Protein AF-A0A382Z0B1-F1 (afdb_monomer_lite)

Foldseek 3Di:
DVVCVVVVHDDDWCPPVPDDPVVLVVQLVVVPVPQVVQCVPPNPVSCVVSDSVNSVVVSNGD

Organism: NCBI:txid408172

Radius of gyration: 14.38 Å; chains: 1; bounding box: 32×22×32 Å

Sequence (62 aa):
MEMLLFQGIELPKGVCADLSEQQFDRLYAATIVHEKPLVNALGEGYKSVLTRDKVVEIFSRM

Secondary structure (DSSP, 8-state):
-HHHHHTTPPPPS-TTTT--HHHHHHHHHHHHT-HHHHHHHH-TTHHHHS-HHHHHHHHTT-

pLDDT: mean 96.31, std 3.04, range [77.69, 98.44]

Structure (mmCIF, N/CA/C/O backbone):
data_AF-A0A382Z0B1-F1
#
_entry.id   AF-A0A382Z0B1-F1
#
loop_
_atom_site.group_PDB
_atom_site.id
_atom_site.type_symbol
_atom_site.label_atom_id
_atom_site.label_alt_id
_atom_site.label_comp_id
_atom_site.label_asym_id
_atom_site.label_entity_id
_atom_site.label_seq_id
_atom_site.pdbx_PDB_ins_code
_atom_site.Cartn_x
_atom_site.Cartn_y
_atom_site.Cartn_z
_atom_site.occupancy
_atom_site.B_iso_or_equiv
_atom_site.auth_seq_id
_atom_site.auth_comp_id
_atom_site.auth_asym_id
_atom_site.auth_atom_id
_atom_site.pdbx_PDB_model_num
ATOM 1 N N . MET A 1 1 ? 10.289 6.927 -14.576 1.00 77.69 1 MET A N 1
ATOM 2 C CA . MET A 1 1 ? 10.572 5.898 -15.605 1.00 77.69 1 MET A CA 1
ATOM 3 C C . MET A 1 1 ? 11.996 5.962 -16.133 1.00 77.69 1 MET A C 1
ATOM 5 O O . MET A 1 1 ? 12.531 4.911 -16.438 1.00 77.69 1 MET A O 1
ATOM 9 N N . GLU A 1 2 ? 12.623 7.139 -16.191 1.00 92.25 2 GLU A N 1
ATOM 10 C CA . GLU A 1 2 ? 13.996 7.315 -16.694 1.00 92.25 2 GLU A CA 1
ATOM 11 C C . GLU A 1 2 ? 15.017 6.342 -16.078 1.00 92.25 2 GLU A C 1
ATOM 13 O O . GLU A 1 2 ? 15.737 5.673 -16.809 1.00 92.25 2 GLU A O 1
ATOM 18 N N . MET A 1 3 ? 14.989 6.146 -14.753 1.00 96.06 3 MET A N 1
ATOM 19 C CA . MET A 1 3 ? 15.890 5.197 -14.082 1.00 96.06 3 MET A CA 1
ATOM 20 C C . MET A 1 3 ? 15.610 3.723 -14.414 1.00 96.06 3 MET A C 1
ATOM 22 O O . MET A 1 3 ? 16.544 2.934 -14.473 1.00 96.06 3 MET A O 1
ATOM 26 N N . LEU A 1 4 ? 14.351 3.337 -14.656 1.00 96.12 4 LEU A N 1
ATOM 27 C CA . LEU A 1 4 ? 14.007 1.961 -15.051 1.00 96.12 4 LEU A CA 1
ATOM 28 C C . LEU A 1 4 ? 14.500 1.671 -16.467 1.00 96.12 4 LEU A C 1
ATOM 30 O O . LEU A 1 4 ? 15.111 0.636 -16.705 1.00 96.12 4 LEU A O 1
ATOM 34 N N . LEU A 1 5 ? 14.290 2.627 -17.377 1.00 95.94 5 LEU A N 1
ATOM 35 C CA . LEU A 1 5 ? 14.761 2.543 -18.757 1.00 95.94 5 LEU A CA 1
ATOM 36 C C . LEU A 1 5 ? 16.288 2.481 -18.817 1.00 95.94 5 LEU A C 1
ATOM 38 O O . LEU A 1 5 ? 16.830 1.638 -19.523 1.00 95.94 5 LEU A O 1
ATOM 42 N N . PHE A 1 6 ? 16.976 3.320 -18.036 1.00 97.19 6 PHE A N 1
ATOM 43 C CA . PHE A 1 6 ? 18.438 3.311 -17.959 1.00 97.19 6 PHE A CA 1
ATOM 44 C C . PHE A 1 6 ? 18.989 1.955 -17.500 1.00 97.19 6 PHE A C 1
ATOM 46 O O . PHE A 1 6 ? 20.008 1.498 -18.006 1.00 97.19 6 PHE A O 1
ATOM 53 N N . GLN A 1 7 ? 18.296 1.298 -16.567 1.00 97.19 7 GLN A N 1
ATOM 54 C CA . GLN A 1 7 ? 18.684 -0.009 -16.035 1.00 97.19 7 GLN A CA 1
ATOM 55 C C . GLN A 1 7 ? 18.130 -1.190 -16.853 1.00 97.19 7 GLN A C 1
ATOM 57 O O . GLN A 1 7 ? 18.366 -2.339 -16.490 1.00 97.19 7 GLN A O 1
ATOM 62 N N . GLY A 1 8 ? 17.379 -0.937 -17.932 1.00 96.75 8 GLY A N 1
ATOM 63 C CA . GLY A 1 8 ? 16.750 -1.986 -18.741 1.00 96.75 8 GLY A CA 1
ATOM 64 C C . GLY A 1 8 ? 15.716 -2.823 -17.977 1.00 96.75 8 GLY A C 1
ATOM 65 O O . GLY A 1 8 ? 15.556 -4.005 -18.268 1.00 96.75 8 GLY A O 1
ATOM 66 N N . ILE A 1 9 ? 15.043 -2.241 -16.979 1.00 96.50 9 ILE A N 1
ATOM 67 C CA . ILE A 1 9 ? 14.053 -2.932 -16.143 1.00 96.50 9 ILE A CA 1
ATOM 68 C C . ILE A 1 9 ? 12.641 -2.657 -16.660 1.00 96.50 9 ILE A C 1
ATOM 70 O O . ILE A 1 9 ? 12.197 -1.508 -16.716 1.00 96.50 9 ILE A O 1
ATOM 74 N N . GLU A 1 10 ? 11.900 -3.729 -16.933 1.00 94.81 10 GLU A N 1
ATOM 75 C CA . GLU A 1 10 ? 10.471 -3.687 -17.238 1.00 94.81 10 GLU A CA 1
ATOM 76 C C . GLU A 1 10 ? 9.648 -4.106 -16.015 1.00 94.81 10 GLU A C 1
ATOM 78 O O . GLU A 1 10 ? 9.887 -5.154 -15.415 1.00 94.81 10 GLU A O 1
ATOM 83 N N . LEU A 1 11 ? 8.667 -3.282 -15.636 1.00 93.00 11 LEU A N 1
ATOM 84 C CA . LEU A 1 11 ? 7.720 -3.637 -14.581 1.00 93.00 11 LEU A CA 1
ATOM 85 C C . LEU A 1 11 ? 6.533 -4.407 -15.175 1.00 93.00 11 LEU A C 1
ATOM 87 O O . LEU A 1 11 ? 5.964 -3.948 -16.174 1.00 93.00 11 LEU A O 1
ATOM 91 N N . PRO A 1 12 ? 6.118 -5.530 -14.557 1.00 93.00 12 PRO A N 1
ATOM 92 C CA . PRO A 1 12 ? 4.907 -6.227 -14.958 1.00 93.00 12 PRO A CA 1
ATOM 93 C C . PRO A 1 12 ? 3.682 -5.338 -14.723 1.00 93.00 12 PRO A C 1
ATOM 95 O O . PRO A 1 12 ? 3.666 -4.506 -13.815 1.00 93.00 12 PRO A O 1
ATOM 98 N N . LYS A 1 13 ? 2.663 -5.520 -15.562 1.00 92.06 13 LYS A N 1
ATOM 99 C CA . LYS A 1 13 ? 1.393 -4.789 -15.506 1.00 92.06 13 LYS A CA 1
ATOM 100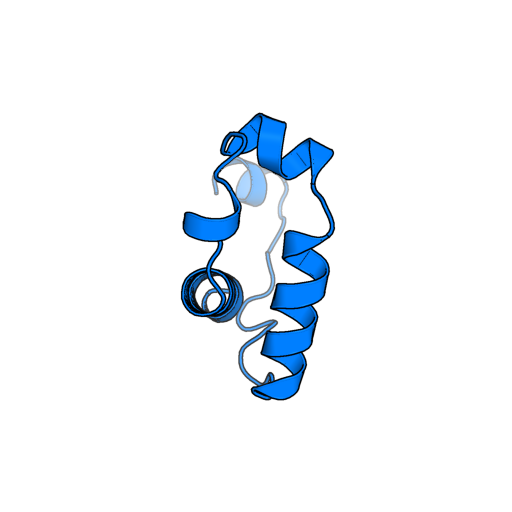 C C . LYS A 1 13 ? 0.240 -5.769 -15.339 1.00 92.06 13 LYS A C 1
ATOM 102 O O . LYS A 1 13 ? 0.313 -6.880 -15.859 1.00 92.06 13 LYS A O 1
ATOM 107 N N . GLY A 1 14 ? -0.828 -5.325 -14.689 1.00 93.06 14 GLY A N 1
ATOM 108 C CA . GLY A 1 14 ? -2.019 -6.127 -14.432 1.00 93.06 14 GLY A CA 1
ATOM 109 C C . GLY A 1 14 ? -1.781 -7.227 -13.401 1.00 93.06 14 GLY A C 1
ATOM 110 O O . GLY A 1 14 ? -2.466 -8.244 -13.436 1.00 93.06 14 GLY A O 1
ATOM 111 N N . VAL A 1 15 ? -0.814 -7.053 -12.495 1.00 95.25 15 VAL A N 1
ATOM 112 C CA . VAL A 1 15 ? -0.467 -8.066 -11.482 1.00 95.25 15 VAL A CA 1
ATOM 113 C C . VAL A 1 15 ? -1.659 -8.364 -10.569 1.00 95.25 15 VAL A C 1
ATOM 115 O O . VAL A 1 15 ? -1.797 -9.480 -10.069 1.00 95.25 15 VAL A O 1
ATOM 118 N N . CYS A 1 16 ? -2.538 -7.381 -10.368 1.00 96.06 16 CYS A N 1
ATOM 119 C CA . CYS A 1 16 ? -3.717 -7.509 -9.519 1.00 96.06 16 CYS A CA 1
ATOM 120 C C . CYS A 1 16 ? -5.045 -7.540 -10.296 1.00 96.06 16 CYS A C 1
ATOM 122 O O . CYS A 1 16 ? -6.101 -7.461 -9.669 1.00 96.06 16 CYS A O 1
ATOM 124 N N . ALA A 1 17 ? -5.016 -7.669 -11.628 1.00 93.00 17 ALA A N 1
ATOM 125 C CA . ALA A 1 17 ? -6.206 -7.540 -12.476 1.00 93.00 17 ALA A CA 1
ATOM 126 C C . ALA A 1 17 ? -7.300 -8.589 -12.189 1.00 93.00 17 ALA A C 1
ATOM 128 O O . ALA A 1 17 ? -8.483 -8.270 -12.275 1.00 93.00 17 ALA A O 1
ATOM 129 N N . ASP A 1 18 ? -6.907 -9.805 -11.796 1.00 94.75 18 ASP A N 1
ATOM 130 C CA . ASP A 1 18 ? -7.818 -10.945 -11.608 1.00 94.75 18 ASP A CA 1
ATOM 131 C C . ASP A 1 18 ? -8.081 -11.286 -10.128 1.00 94.75 18 ASP A C 1
ATOM 133 O O . ASP A 1 18 ? -8.538 -12.384 -9.796 1.00 94.75 18 ASP A O 1
ATOM 137 N N . LEU A 1 19 ? -7.762 -10.375 -9.201 1.00 96.94 19 LEU A N 1
ATOM 138 C CA . LEU A 1 19 ? -8.010 -10.612 -7.779 1.00 96.94 19 LEU A CA 1
ATOM 139 C C . LEU A 1 19 ? -9.506 -10.559 -7.450 1.00 96.94 19 LEU A C 1
ATOM 141 O O . LEU A 1 19 ? -10.231 -9.642 -7.826 1.00 96.94 19 LEU A O 1
ATOM 145 N N . SER A 1 20 ? -9.954 -11.531 -6.661 1.00 97.62 20 SER A N 1
ATOM 146 C CA . SER A 1 20 ? -11.285 -11.529 -6.051 1.00 97.62 20 SER A CA 1
ATOM 147 C C . SER A 1 20 ? -11.411 -10.470 -4.952 1.00 97.62 20 SER A C 1
ATOM 149 O O . SER A 1 20 ? -10.422 -10.073 -4.330 1.00 97.62 20 SER A O 1
ATOM 151 N N . GLU A 1 21 ? -12.645 -10.081 -4.617 1.00 96.25 21 GLU A N 1
ATOM 152 C CA . GLU A 1 21 ? -12.910 -9.159 -3.500 1.00 96.25 21 GLU A CA 1
ATOM 153 C C . GLU A 1 21 ? -12.295 -9.637 -2.178 1.00 96.25 21 GLU A C 1
ATOM 155 O O . GLU A 1 21 ? -11.713 -8.845 -1.441 1.00 96.25 21 GLU A O 1
ATOM 160 N N . GLN A 1 22 ? -12.328 -10.947 -1.909 1.00 98.00 22 GLN A N 1
ATOM 161 C CA . GLN A 1 22 ? -11.717 -11.502 -0.703 1.00 98.00 22 GLN A CA 1
ATOM 162 C C . GLN A 1 22 ? -10.186 -11.359 -0.711 1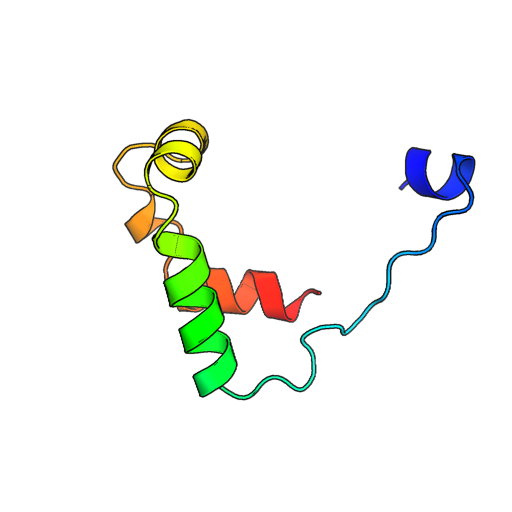.00 98.00 22 GLN A C 1
ATOM 164 O O . GLN A 1 22 ? -9.571 -11.183 0.341 1.00 98.00 22 GLN A O 1
ATOM 169 N N . GLN A 1 23 ? -9.536 -11.445 -1.874 1.00 98.25 23 GLN A N 1
ATOM 170 C CA . GLN A 1 23 ? -8.096 -11.195 -1.970 1.00 98.25 23 GLN A CA 1
ATOM 171 C C . GLN A 1 23 ? -7.778 -9.714 -1.751 1.00 98.25 23 GLN A C 1
ATOM 173 O O . GLN A 1 23 ? -6.809 -9.407 -1.059 1.00 98.25 23 GLN A O 1
ATOM 178 N N . PHE A 1 24 ? -8.624 -8.806 -2.237 1.00 98.12 24 PHE A N 1
ATOM 179 C CA . PHE A 1 24 ? -8.523 -7.383 -1.918 1.00 98.12 24 PHE A CA 1
ATOM 180 C C . PHE A 1 24 ? -8.712 -7.089 -0.423 1.00 98.12 24 PHE A C 1
ATOM 182 O O . PHE A 1 24 ? -7.963 -6.288 0.135 1.00 98.12 24 PHE A O 1
ATOM 189 N N . ASP A 1 25 ? -9.623 -7.782 0.264 1.00 98.06 25 ASP A N 1
ATOM 190 C CA . ASP A 1 25 ? -9.772 -7.665 1.723 1.00 98.06 25 ASP A CA 1
ATOM 191 C C . ASP A 1 25 ? -8.497 -8.087 2.462 1.00 98.06 25 ASP A C 1
ATOM 193 O O . ASP A 1 25 ? -8.069 -7.434 3.418 1.00 98.06 25 ASP A O 1
ATOM 197 N N . ARG A 1 26 ? -7.845 -9.159 1.994 1.00 98.38 26 ARG A N 1
ATOM 198 C CA . ARG A 1 26 ? -6.554 -9.605 2.538 1.00 98.38 26 ARG A CA 1
ATOM 199 C C . ARG A 1 26 ? -5.454 -8.575 2.294 1.00 98.38 26 ARG A C 1
ATOM 201 O O . ARG A 1 26 ? -4.662 -8.336 3.201 1.00 98.38 26 ARG A O 1
ATOM 208 N N . LEU A 1 27 ? -5.418 -7.945 1.118 1.00 97.56 27 LEU A N 1
ATOM 209 C CA . LEU A 1 27 ? -4.476 -6.860 0.821 1.00 97.56 27 LEU A CA 1
ATOM 210 C C . LEU A 1 27 ? -4.711 -5.644 1.717 1.00 97.56 27 LEU A C 1
ATOM 212 O O . LEU A 1 27 ? -3.752 -5.070 2.232 1.00 97.56 27 LEU A O 1
ATOM 216 N N . TYR A 1 28 ? -5.972 -5.283 1.960 1.00 98.25 28 TYR A N 1
ATOM 217 C CA .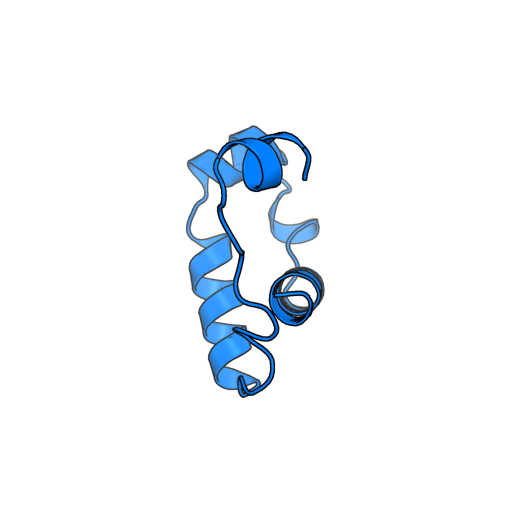 TYR A 1 28 ? -6.324 -4.220 2.894 1.00 98.25 28 TYR A CA 1
ATOM 218 C C . TYR A 1 28 ? -5.809 -4.523 4.303 1.00 98.25 28 TYR A C 1
ATOM 220 O O . TYR A 1 28 ? -5.053 -3.724 4.860 1.00 98.25 28 TYR A O 1
ATOM 228 N N . ALA A 1 29 ? -6.134 -5.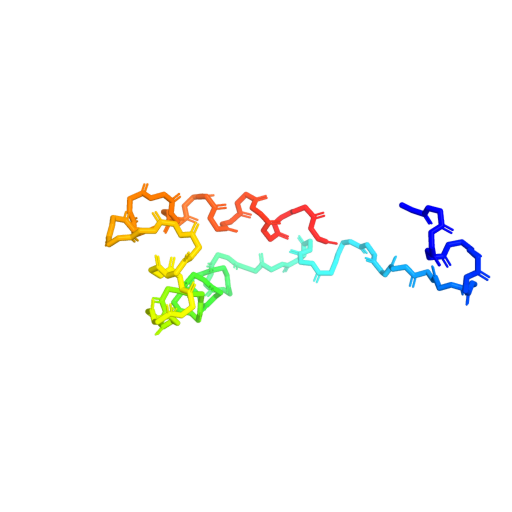701 4.842 1.00 98.19 29 ALA A N 1
ATOM 229 C CA . ALA A 1 29 ? -5.691 -6.133 6.165 1.00 98.19 29 ALA A CA 1
ATOM 230 C C . ALA A 1 29 ? -4.157 -6.177 6.286 1.00 98.19 29 ALA A C 1
ATOM 232 O O . ALA A 1 29 ? -3.601 -5.689 7.271 1.00 98.19 29 ALA A O 1
ATOM 233 N N . ALA A 1 30 ? -3.473 -6.706 5.265 1.00 98.06 30 ALA A N 1
ATOM 234 C CA . ALA A 1 30 ? -2.016 -6.746 5.203 1.00 98.06 30 ALA A CA 1
ATOM 235 C C . ALA A 1 30 ? -1.394 -5.346 5.107 1.00 98.06 30 ALA A C 1
ATOM 237 O O . ALA A 1 30 ? -0.322 -5.119 5.648 1.00 98.06 30 ALA A O 1
ATOM 238 N N . THR A 1 31 ? -2.065 -4.388 4.466 1.00 97.56 31 THR A N 1
ATOM 239 C CA . 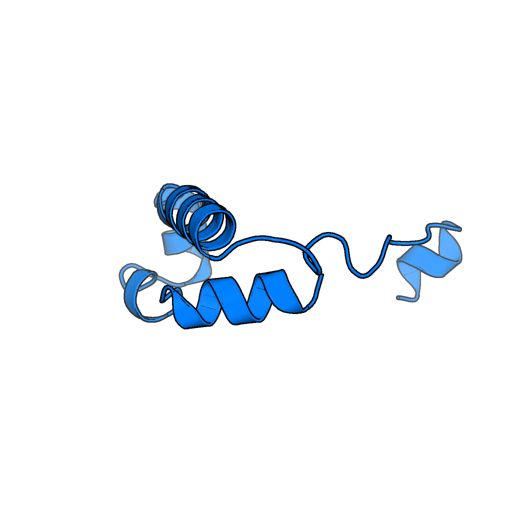THR A 1 31 ? -1.577 -3.007 4.365 1.00 97.56 31 THR A CA 1
ATOM 240 C C . THR A 1 31 ? -1.662 -2.305 5.718 1.00 97.56 31 THR A C 1
ATOM 242 O O . THR A 1 31 ? -0.658 -1.799 6.215 1.00 97.56 31 THR A O 1
ATOM 245 N N . ILE A 1 32 ? -2.841 -2.295 6.349 1.00 97.31 32 ILE A N 1
ATOM 246 C CA . ILE A 1 32 ? -3.094 -1.480 7.550 1.00 97.31 32 ILE A CA 1
ATOM 247 C C . ILE A 1 32 ? -2.390 -1.981 8.818 1.00 97.31 32 ILE A C 1
ATOM 249 O O . ILE A 1 32 ? -2.326 -1.241 9.796 1.00 97.31 32 ILE A O 1
ATOM 253 N N . VAL A 1 33 ? -1.870 -3.215 8.832 1.00 97.75 33 VAL A N 1
ATOM 254 C CA . VAL A 1 33 ? -1.164 -3.776 10.001 1.00 97.75 33 VAL A CA 1
ATOM 255 C C . VAL A 1 33 ? 0.184 -3.085 10.258 1.00 97.75 33 VAL A C 1
ATOM 257 O O . VAL A 1 33 ? 0.718 -3.140 11.365 1.00 97.75 33 VAL A O 1
ATOM 260 N N . HIS A 1 34 ? 0.740 -2.400 9.255 1.00 97.56 34 HIS A N 1
ATOM 261 C CA . HIS A 1 34 ? 2.046 -1.746 9.320 1.00 97.56 34 HIS A CA 1
ATOM 262 C C . HIS A 1 34 ? 1.993 -0.366 9.996 1.00 97.56 34 HIS A C 1
ATOM 264 O O . HIS A 1 34 ? 2.381 0.643 9.413 1.00 97.56 34 HIS A O 1
ATOM 270 N N . GLU A 1 35 ? 1.553 -0.318 11.252 1.00 97.19 35 GLU A N 1
ATOM 271 C CA . GLU A 1 35 ? 1.290 0.929 11.980 1.00 97.19 35 GLU A CA 1
ATOM 272 C C . GLU A 1 35 ? 2.480 1.902 11.994 1.00 97.19 35 GLU A C 1
ATOM 274 O O . GLU A 1 35 ? 2.333 3.040 11.564 1.00 97.19 35 GLU A O 1
ATOM 279 N N . LYS A 1 36 ? 3.676 1.471 12.421 1.00 98.12 36 LYS A N 1
ATOM 280 C CA . LYS A 1 36 ? 4.843 2.371 12.529 1.00 98.12 36 LYS A CA 1
ATOM 281 C C . LYS A 1 36 ? 5.224 3.028 11.186 1.00 98.12 36 LYS A C 1
ATOM 283 O O . LYS A 1 36 ? 5.296 4.255 11.145 1.00 98.12 36 LYS A O 1
ATOM 288 N N . PRO A 1 37 ? 5.448 2.280 10.082 1.00 98.38 37 PRO A N 1
ATOM 289 C CA . PRO A 1 37 ? 5.687 2.896 8.775 1.00 98.38 37 PRO A CA 1
ATOM 290 C C . PRO A 1 37 ? 4.562 3.829 8.317 1.00 98.38 37 PRO A C 1
ATOM 292 O O . PRO A 1 37 ? 4.837 4.896 7.772 1.00 98.38 37 PRO A O 1
ATOM 295 N N . LEU A 1 38 ? 3.303 3.444 8.541 1.00 98.31 38 LEU A N 1
ATOM 296 C CA . LEU A 1 38 ? 2.155 4.211 8.066 1.00 98.31 38 LEU A CA 1
ATOM 297 C C . LEU A 1 38 ? 1.953 5.508 8.847 1.00 98.31 38 LEU A C 1
ATOM 299 O O . LEU A 1 38 ? 1.698 6.537 8.230 1.00 98.31 38 LEU A O 1
ATOM 303 N N . VAL A 1 39 ? 2.144 5.495 10.167 1.00 98.44 39 VAL A N 1
ATOM 304 C CA . VAL A 1 39 ? 2.136 6.713 10.990 1.00 98.44 39 VAL A CA 1
ATOM 305 C C . VAL A 1 39 ? 3.260 7.657 10.565 1.00 98.44 39 VAL A C 1
ATOM 307 O O . VAL A 1 39 ? 3.023 8.854 10.431 1.00 98.44 39 VAL A O 1
ATOM 310 N N . ASN A 1 40 ? 4.454 7.137 10.266 1.00 98.44 40 ASN A N 1
ATOM 311 C CA . ASN A 1 40 ? 5.570 7.963 9.793 1.00 98.44 40 ASN A CA 1
ATOM 312 C C . ASN A 1 40 ? 5.269 8.662 8.457 1.00 98.44 40 ASN A C 1
ATOM 314 O O . ASN A 1 40 ? 5.740 9.773 8.231 1.00 98.44 40 ASN A O 1
ATOM 318 N N . ALA A 1 41 ? 4.518 8.010 7.566 1.00 97.88 41 ALA A N 1
ATOM 319 C CA . ALA A 1 41 ? 4.221 8.534 6.235 1.00 97.88 41 ALA A CA 1
ATOM 320 C C . ALA A 1 41 ? 2.947 9.398 6.182 1.00 97.88 41 ALA A C 1
ATOM 322 O O . ALA A 1 41 ? 2.901 10.370 5.433 1.00 97.88 41 ALA A O 1
ATOM 323 N N . LEU A 1 42 ? 1.904 9.028 6.934 1.00 97.56 42 LEU A N 1
ATOM 324 C CA . LEU A 1 42 ? 0.539 9.559 6.798 1.00 97.56 42 LEU A CA 1
ATOM 325 C C . LEU A 1 42 ? -0.028 10.146 8.105 1.00 97.56 42 LEU A C 1
ATOM 327 O O . LEU A 1 42 ? -1.131 10.691 8.100 1.00 97.56 42 LEU A O 1
ATOM 331 N N . GLY A 1 43 ? 0.707 10.045 9.215 1.00 98.19 43 GLY A N 1
ATOM 332 C CA . GLY A 1 43 ? 0.282 10.484 10.544 1.00 98.19 43 GLY A CA 1
ATOM 333 C C . GLY A 1 43 ? -0.605 9.476 11.281 1.00 98.19 43 GLY A C 1
ATOM 334 O O . GLY A 1 43 ? -0.996 8.436 10.750 1.00 98.19 43 GLY A O 1
ATOM 335 N N . GLU A 1 44 ? -0.954 9.794 12.532 1.00 97.31 44 GLU A N 1
ATOM 336 C CA . GLU A 1 44 ? -1.767 8.918 13.400 1.00 97.31 44 GLU A CA 1
ATOM 337 C C . GLU A 1 44 ? -3.144 8.579 12.798 1.00 97.31 44 GLU A C 1
ATOM 339 O O . GLU A 1 44 ? -3.696 7.507 13.037 1.00 97.31 44 GLU A O 1
ATOM 344 N N . GLY A 1 45 ? -3.669 9.459 11.941 1.00 96.94 45 GLY A N 1
ATOM 345 C CA . GLY A 1 45 ? -4.924 9.273 11.216 1.00 96.94 45 GLY A CA 1
ATOM 346 C C . GLY A 1 45 ? -4.844 8.371 9.979 1.00 96.94 45 GLY A C 1
ATOM 347 O O . GLY A 1 45 ? -5.802 8.345 9.215 1.00 96.94 45 GLY A O 1
ATOM 348 N N . TYR A 1 46 ? -3.756 7.632 9.736 1.00 98.00 46 TYR A N 1
ATOM 349 C CA . TYR A 1 46 ? -3.544 6.907 8.471 1.00 98.00 46 TYR A CA 1
ATOM 350 C C . TYR A 1 46 ? -4.703 5.986 8.045 1.00 98.00 46 TYR A C 1
ATOM 352 O O . TYR A 1 46 ? -4.907 5.792 6.851 1.00 98.00 46 TYR A O 1
ATOM 360 N N . LYS A 1 47 ? -5.490 5.437 8.983 1.00 97.00 47 LYS A N 1
ATOM 361 C CA . LYS A 1 47 ? -6.645 4.571 8.672 1.00 97.00 47 LYS A CA 1
ATOM 362 C C . LYS A 1 47 ? -7.808 5.307 7.995 1.00 97.00 47 LYS A C 1
ATOM 364 O O . LYS A 1 47 ? -8.591 4.663 7.305 1.00 97.00 47 LYS A O 1
ATOM 369 N N . SER A 1 48 ? -7.934 6.625 8.171 1.00 97.44 48 SER A N 1
ATOM 370 C CA . SER A 1 48 ? -8.927 7.424 7.436 1.00 97.44 48 SER A CA 1
ATOM 371 C C . SER A 1 48 ? -8.463 7.765 6.017 1.00 97.44 48 SER A C 1
ATOM 373 O O . SER A 1 48 ? -9.292 8.016 5.149 1.00 97.44 48 SER A O 1
ATOM 375 N N . VAL A 1 49 ? -7.148 7.732 5.773 1.00 97.44 49 VAL A N 1
ATOM 376 C CA . VAL A 1 49 ? -6.535 7.929 4.451 1.00 97.44 49 VAL A CA 1
ATOM 377 C C . VAL A 1 49 ? -6.511 6.616 3.666 1.00 97.44 49 VAL A C 1
ATOM 379 O O . VAL A 1 49 ? -6.948 6.562 2.519 1.00 97.44 49 VAL A O 1
ATOM 382 N N . LEU A 1 50 ? -6.023 5.540 4.287 1.00 97.69 50 LEU A N 1
ATOM 383 C CA . LEU A 1 50 ? -5.989 4.187 3.737 1.00 97.69 50 LEU A CA 1
ATOM 384 C C . LEU A 1 50 ? -7.269 3.445 4.107 1.00 97.69 50 LEU A C 1
ATOM 386 O O . LEU A 1 50 ? -7.254 2.488 4.881 1.00 97.69 50 LEU A O 1
ATOM 390 N N . THR A 1 51 ? -8.389 3.904 3.555 1.00 98.12 51 THR A N 1
ATOM 391 C CA . THR A 1 51 ? -9.648 3.156 3.604 1.00 98.12 51 THR A CA 1
ATOM 392 C C . THR A 1 51 ? -9.557 1.907 2.727 1.00 98.12 51 THR A C 1
ATOM 394 O O . THR A 1 51 ? -8.679 1.800 1.865 1.00 98.12 51 THR A O 1
ATOM 397 N N . ARG A 1 52 ? -10.488 0.964 2.909 1.00 97.44 52 ARG A N 1
ATOM 398 C CA . ARG A 1 52 ? -10.587 -0.221 2.045 1.00 97.44 52 ARG A CA 1
ATOM 399 C C . ARG A 1 52 ? -10.633 0.171 0.569 1.00 97.44 52 ARG A C 1
ATOM 401 O O . ARG A 1 52 ? -9.814 -0.307 -0.208 1.00 97.44 52 ARG A O 1
ATOM 408 N N . ASP A 1 53 ? -11.526 1.089 0.211 1.00 97.81 53 ASP A N 1
ATOM 409 C CA . ASP A 1 53 ? -11.699 1.540 -1.171 1.00 97.81 53 ASP A CA 1
ATOM 410 C C . ASP A 1 53 ? -10.425 2.180 -1.721 1.00 97.81 53 ASP A C 1
ATOM 412 O O . ASP A 1 53 ? -10.056 1.930 -2.867 1.00 97.81 53 ASP A O 1
ATOM 416 N N . LYS A 1 54 ? -9.699 2.943 -0.890 1.00 97.81 54 LYS A N 1
ATOM 417 C CA . LYS A 1 54 ? -8.435 3.549 -1.307 1.00 97.81 54 LYS A CA 1
ATOM 418 C C . LYS A 1 54 ? -7.362 2.502 -1.588 1.00 97.81 54 LYS A C 1
ATOM 420 O O . LYS A 1 54 ? -6.610 2.634 -2.550 1.00 97.81 54 LYS A O 1
ATOM 425 N N . VAL A 1 55 ? -7.282 1.465 -0.757 1.00 97.56 55 VAL A N 1
ATOM 426 C CA . VAL A 1 55 ? -6.328 0.371 -0.956 1.00 97.56 55 VAL A CA 1
ATOM 427 C C . VAL A 1 55 ? -6.679 -0.431 -2.211 1.00 97.56 55 VAL A C 1
ATOM 429 O O . VAL A 1 55 ? -5.789 -0.703 -3.014 1.00 97.56 55 VAL A O 1
ATOM 432 N N . VAL A 1 56 ? -7.961 -0.725 -2.443 1.00 97.00 56 VAL A N 1
ATOM 433 C CA . VAL A 1 56 ? -8.420 -1.372 -3.684 1.00 97.00 56 VAL A CA 1
ATOM 434 C C . VAL A 1 56 ? -8.075 -0.521 -4.905 1.00 97.00 56 VAL A C 1
ATOM 436 O O . VAL A 1 56 ? -7.475 -1.031 -5.841 1.00 97.00 56 VAL A O 1
ATOM 439 N N . GLU A 1 57 ? -8.352 0.786 -4.880 1.00 96.81 57 GLU A N 1
ATOM 440 C CA . GLU A 1 57 ? -7.994 1.718 -5.961 1.00 96.81 57 GLU A CA 1
ATOM 441 C C . GLU A 1 57 ? -6.494 1.667 -6.305 1.00 96.81 57 GLU A C 1
ATOM 443 O O . GLU A 1 57 ? -6.130 1.711 -7.480 1.00 96.81 57 GLU A O 1
ATOM 448 N N . ILE A 1 58 ? -5.619 1.585 -5.295 1.00 96.44 58 ILE A N 1
ATOM 449 C CA . ILE A 1 58 ? -4.164 1.511 -5.487 1.00 96.44 58 ILE A CA 1
ATOM 450 C C . ILE A 1 58 ? -3.767 0.178 -6.127 1.00 96.44 58 ILE A C 1
ATOM 452 O O . ILE A 1 58 ? -3.046 0.181 -7.124 1.00 96.44 58 ILE A O 1
ATOM 456 N N . PHE A 1 59 ? -4.235 -0.946 -5.579 1.00 96.81 59 PHE A N 1
ATOM 457 C CA . PHE A 1 59 ? -3.865 -2.270 -6.084 1.00 96.81 59 PHE A CA 1
ATOM 458 C C . PHE A 1 59 ? -4.469 -2.565 -7.460 1.00 96.81 59 PHE A C 1
ATOM 460 O O . PHE A 1 59 ? -3.796 -3.169 -8.283 1.00 96.81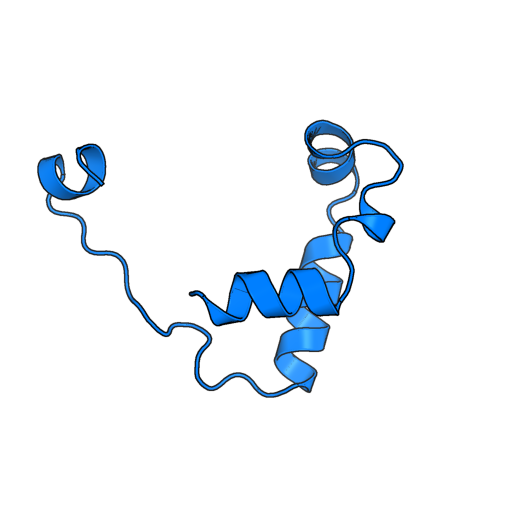 59 PHE A O 1
ATOM 467 N N . SER A 1 60 ? -5.658 -2.055 -7.785 1.00 93.50 60 SER A N 1
ATOM 468 C CA . SER A 1 60 ? -6.258 -2.203 -9.121 1.00 93.50 60 SER A CA 1
ATOM 469 C C . SER A 1 60 ? -5.494 -1.478 -10.239 1.00 93.50 60 SER A C 1
ATOM 471 O O . SER A 1 60 ? -5.814 -1.653 -11.413 1.00 93.50 60 SER A O 1
ATOM 473 N N . ARG A 1 61 ? -4.501 -0.642 -9.906 1.00 92.81 61 ARG A N 1
ATOM 474 C CA . ARG A 1 61 ? -3.612 0.020 -10.879 1.00 92.81 61 ARG A CA 1
ATOM 475 C C . ARG A 1 61 ? -2.316 -0.755 -11.147 1.00 92.81 61 ARG A C 1
ATOM 477 O O . ARG A 1 61 ? -1.538 -0.300 -11.986 1.00 92.81 61 ARG A O 1
ATOM 484 N N . MET A 1 62 ? -2.064 -1.851 -10.422 1.00 90.44 62 MET A N 1
ATOM 485 C CA . MET A 1 62 ? -0.870 -2.701 -10.559 1.00 90.44 62 MET A CA 1
ATOM 486 C C . MET A 1 62 ? -1.072 -3.797 -11.595 1.00 90.44 62 MET A C 1
ATOM 488 O O . MET A 1 62 ? -0.172 -3.954 -12.447 1.00 90.44 62 MET A O 1
#